Protein AF-A0A1V5FFJ9-F1 (afdb_monomer_lite)

Radius of gyration: 25.77 Å; chains: 1; bounding box: 49×41×65 Å

Foldseek 3Di:
DVVVVVVVVVVCVVPDDPDDPVVVVVVVVVVVVVCVVPPPDDDDDDPPDPPVVVVPPDDDPVNVVVVVVPDPPDPPDPPDPDDPPDDDQDQQDQDPVPPRHGCVVPVVDDPPDD

Structure (mmCIF, N/CA/C/O backbone):
data_AF-A0A1V5FFJ9-F1
#
_entry.id   AF-A0A1V5FFJ9-F1
#
loop_
_atom_site.group_PDB
_atom_site.id
_atom_site.type_symbol
_atom_site.label_atom_id
_atom_site.label_alt_id
_atom_site.label_comp_id
_atom_site.label_asym_id
_atom_site.label_entity_id
_atom_site.label_seq_id
_atom_site.pdbx_PDB_ins_code
_atom_site.Cartn_x
_atom_site.Cartn_y
_atom_site.Cartn_z
_atom_site.occupancy
_atom_site.B_iso_or_equiv
_atom_site.auth_seq_id
_atom_site.auth_comp_id
_atom_site.auth_asym_id
_atom_site.auth_atom_id
_atom_site.pdbx_PDB_model_num
ATOM 1 N N . MET A 1 1 ? 3.973 -3.113 -14.701 1.00 73.88 1 MET A N 1
ATOM 2 C CA . MET A 1 1 ? 3.466 -3.195 -13.312 1.00 73.88 1 MET A CA 1
ATOM 3 C C . MET A 1 1 ? 2.502 -2.054 -13.008 1.00 73.88 1 MET A C 1
ATOM 5 O O . MET A 1 1 ? 1.339 -2.325 -12.769 1.00 73.88 1 MET A O 1
ATOM 9 N N . GLN A 1 2 ? 2.920 -0.794 -13.138 1.00 80.12 2 GLN A N 1
ATOM 10 C CA . GLN A 1 2 ? 2.064 0.367 -12.846 1.00 80.12 2 GLN A CA 1
ATOM 11 C C . GLN A 1 2 ? 0.816 0.509 -13.725 1.00 80.12 2 GLN A C 1
ATOM 13 O O . GLN A 1 2 ? -0.225 0.913 -13.228 1.00 80.12 2 GLN A O 1
ATOM 18 N N . ALA A 1 3 ? 0.889 0.131 -15.007 1.00 85.62 3 ALA A N 1
ATOM 19 C CA . ALA A 1 3 ? -0.285 0.132 -15.886 1.00 85.62 3 ALA A CA 1
ATOM 20 C C . ALA A 1 3 ? -1.372 -0.858 -15.426 1.00 85.62 3 ALA A C 1
ATOM 22 O O . ALA A 1 3 ? -2.553 -0.577 -15.586 1.00 85.62 3 ALA A O 1
ATOM 23 N N . ARG A 1 4 ? -0.980 -1.984 -14.806 1.00 91.62 4 ARG A N 1
ATOM 24 C CA . ARG A 1 4 ? -1.934 -2.923 -14.193 1.00 91.62 4 ARG A CA 1
ATOM 25 C C . ARG A 1 4 ? -2.578 -2.293 -12.963 1.00 91.62 4 ARG A C 1
ATOM 27 O O . ARG A 1 4 ? -3.789 -2.170 -12.927 1.00 91.62 4 ARG A O 1
ATOM 34 N N . VAL A 1 5 ? -1.758 -1.748 -12.060 1.00 93.19 5 VAL A N 1
ATOM 35 C CA . VAL A 1 5 ? -2.238 -1.073 -10.841 1.00 93.19 5 VAL A CA 1
ATOM 36 C C . VAL A 1 5 ? -3.194 0.081 -11.165 1.00 93.19 5 VAL A C 1
ATOM 38 O O . VAL A 1 5 ? -4.239 0.199 -10.542 1.00 93.19 5 VAL A O 1
ATOM 41 N N . ARG A 1 6 ? -2.887 0.912 -12.169 1.00 91.44 6 ARG A N 1
ATOM 42 C CA . ARG A 1 6 ? -3.768 2.013 -12.585 1.00 91.44 6 ARG A CA 1
ATOM 43 C C . ARG A 1 6 ? -5.122 1.506 -13.085 1.00 91.44 6 ARG A C 1
ATOM 45 O O . ARG A 1 6 ? -6.137 2.058 -12.680 1.00 91.44 6 ARG A O 1
ATOM 52 N N . ASN A 1 7 ? -5.131 0.472 -13.927 1.00 94.31 7 ASN A N 1
ATOM 53 C CA . ASN A 1 7 ? -6.371 -0.119 -14.433 1.00 94.31 7 ASN A CA 1
ATOM 54 C C . ASN A 1 7 ? -7.189 -0.793 -13.320 1.00 94.31 7 ASN A C 1
ATOM 56 O O . ASN A 1 7 ? -8.417 -0.719 -13.339 1.00 94.31 7 ASN A O 1
ATOM 60 N N . ASP A 1 8 ? -6.525 -1.406 -12.339 1.00 92.62 8 ASP A N 1
ATOM 61 C CA . ASP A 1 8 ? -7.186 -2.029 -11.191 1.00 92.62 8 ASP A CA 1
ATOM 62 C C . ASP A 1 8 ? -7.843 -0.971 -10.300 1.00 92.62 8 ASP A C 1
ATOM 64 O O . ASP A 1 8 ? -9.015 -1.094 -9.950 1.00 92.62 8 ASP A O 1
ATOM 68 N N . VAL A 1 9 ? -7.137 0.127 -10.014 1.00 93.56 9 VAL A N 1
ATOM 69 C CA . VAL A 1 9 ? -7.684 1.245 -9.233 1.00 93.56 9 VAL A CA 1
ATOM 70 C C . VAL A 1 9 ? -8.862 1.905 -9.953 1.00 93.56 9 VAL A C 1
ATOM 72 O O . VAL A 1 9 ? -9.891 2.145 -9.326 1.00 93.56 9 VAL A O 1
ATOM 75 N N . THR A 1 10 ? -8.772 2.162 -11.265 1.00 93.12 10 THR A N 1
ATOM 76 C CA . THR A 1 10 ? -9.899 2.757 -12.009 1.00 93.12 10 THR A CA 1
ATOM 77 C C . THR A 1 10 ? -11.106 1.828 -12.049 1.00 93.12 10 THR A C 1
ATOM 79 O O . THR A 1 10 ? -12.236 2.294 -11.922 1.00 93.12 10 THR A O 1
ATOM 82 N N . ARG A 1 11 ? -10.881 0.515 -12.175 1.00 90.06 11 ARG A N 1
ATOM 83 C CA . ARG A 1 11 ? -11.950 -0.484 -12.124 1.00 90.06 11 ARG A CA 1
ATOM 84 C C . ARG A 1 11 ? -12.624 -0.509 -10.755 1.00 90.06 11 ARG A C 1
ATOM 86 O O . ARG A 1 11 ? -13.848 -0.527 -10.701 1.00 90.06 11 ARG A O 1
ATOM 93 N N . VAL A 1 12 ? -11.858 -0.478 -9.665 1.00 89.38 12 VAL A N 1
ATOM 94 C CA . VAL A 1 12 ? -12.423 -0.447 -8.309 1.00 89.38 12 VAL A CA 1
ATOM 95 C C . VAL A 1 12 ? -13.259 0.815 -8.123 1.00 89.38 12 VAL A C 1
ATOM 97 O O . VAL A 1 12 ? -14.444 0.687 -7.839 1.00 89.38 12 VAL A O 1
ATOM 100 N N . LEU A 1 13 ? -12.705 2.003 -8.396 1.00 87.56 13 LEU A N 1
ATOM 101 C CA . LEU A 1 13 ? -13.403 3.283 -8.214 1.00 87.56 13 LEU A CA 1
ATOM 102 C C . LEU A 1 13 ? -14.704 3.387 -9.023 1.00 87.56 13 LEU A C 1
ATOM 104 O O . LEU A 1 13 ? -15.698 3.885 -8.506 1.00 87.56 13 LEU A O 1
ATOM 108 N N . MET A 1 14 ? -14.726 2.894 -10.266 1.00 86.38 14 MET A N 1
ATOM 109 C CA . MET A 1 14 ? -15.927 2.946 -11.112 1.00 86.38 14 MET A CA 1
ATOM 110 C C . MET A 1 14 ? -16.992 1.904 -10.759 1.00 86.38 14 MET A C 1
ATOM 112 O O . MET A 1 14 ? -18.127 2.026 -11.214 1.00 86.38 14 MET A O 1
ATOM 116 N N . THR A 1 15 ? -16.645 0.890 -9.962 1.00 83.25 15 THR A N 1
ATOM 117 C CA . THR A 1 15 ? -17.573 -0.185 -9.578 1.00 83.25 15 THR A CA 1
ATOM 118 C C . THR A 1 15 ? -17.902 -0.175 -8.084 1.00 83.25 15 THR A C 1
ATOM 120 O O . THR A 1 15 ? -18.598 -1.080 -7.624 1.00 83.25 15 THR A O 1
ATOM 123 N N . VAL A 1 16 ? -17.437 0.825 -7.320 1.00 80.25 16 VAL A N 1
ATOM 124 C CA . VAL A 1 16 ? -17.825 0.992 -5.913 1.00 80.25 16 VAL A CA 1
ATOM 125 C C . VAL A 1 16 ? -19.321 1.277 -5.862 1.00 80.25 16 VAL A C 1
ATOM 127 O O . VAL A 1 16 ? -19.777 2.399 -6.077 1.00 80.25 16 VAL A O 1
ATOM 130 N N . ARG A 1 17 ? -20.102 0.236 -5.582 1.00 71.56 17 ARG A N 1
ATOM 131 C CA . ARG A 1 17 ? -21.469 0.395 -5.108 1.00 71.56 17 ARG A CA 1
ATOM 132 C C . ARG A 1 17 ? -21.388 0.773 -3.639 1.00 71.56 17 ARG A C 1
ATOM 134 O O . ARG A 1 17 ? -20.710 0.093 -2.872 1.00 71.56 17 ARG A O 1
ATOM 141 N N . ILE A 1 18 ? -22.052 1.864 -3.271 1.00 69.25 18 ILE A N 1
ATOM 142 C CA . ILE A 1 18 ? -22.300 2.195 -1.870 1.00 69.25 18 ILE A CA 1
ATOM 143 C C . ILE A 1 18 ? -23.163 1.052 -1.341 1.00 69.25 18 ILE A C 1
ATOM 145 O O . ILE A 1 18 ? -24.309 0.904 -1.763 1.00 69.25 18 ILE A O 1
ATOM 149 N N . GLN A 1 19 ? -22.564 0.189 -0.523 1.00 63.97 19 GLN A N 1
ATOM 150 C CA . GLN A 1 19 ? -23.303 -0.841 0.191 1.00 63.97 19 GLN A CA 1
ATOM 151 C C . GLN A 1 19 ? -24.293 -0.132 1.112 1.00 63.97 19 GLN A C 1
ATOM 153 O O . GLN A 1 19 ? -23.975 0.917 1.685 1.00 63.97 19 GLN A O 1
ATOM 158 N N . SER A 1 20 ? -25.513 -0.653 1.184 1.00 80.94 20 SER A N 1
ATOM 159 C CA . SER A 1 20 ? -26.499 -0.142 2.130 1.00 80.94 20 SER A CA 1
ATOM 160 C C . SER A 1 20 ? -25.909 -0.185 3.554 1.00 80.94 20 SER A C 1
ATOM 162 O O . SER A 1 20 ? -25.018 -0.998 3.820 1.00 80.94 20 SER A O 1
ATOM 164 N N . PRO A 1 21 ? -26.342 0.691 4.479 1.00 72.94 21 PRO A N 1
ATOM 165 C CA . PRO A 1 21 ? -25.759 0.748 5.824 1.00 72.94 21 PRO A CA 1
ATOM 166 C C . PRO A 1 21 ? -25.788 -0.608 6.554 1.00 72.94 21 PRO A C 1
ATOM 168 O O . PRO A 1 21 ? -24.911 -0.873 7.368 1.00 72.94 21 PRO A O 1
ATOM 171 N N . GLU A 1 22 ? -26.740 -1.483 6.222 1.00 77.50 22 GLU A N 1
ATOM 172 C CA . GLU A 1 22 ? -26.870 -2.829 6.796 1.00 77.50 22 GLU A CA 1
ATOM 173 C C . GLU A 1 22 ? -25.816 -3.816 6.256 1.00 77.50 22 GLU A C 1
ATOM 175 O O . GLU A 1 22 ? -25.262 -4.612 7.010 1.00 77.50 22 GLU A O 1
ATOM 180 N N . GLU A 1 23 ? -25.477 -3.743 4.965 1.00 74.94 23 GLU A N 1
ATOM 181 C CA . GLU A 1 23 ? -24.423 -4.572 4.357 1.00 74.94 23 GLU A CA 1
ATOM 182 C C . GLU A 1 23 ? -23.027 -4.190 4.876 1.00 74.94 23 GLU A C 1
ATOM 184 O O . GLU A 1 23 ? -22.178 -5.061 5.080 1.00 74.94 23 GLU A O 1
ATOM 189 N N . ALA A 1 24 ? -22.804 -2.899 5.149 1.00 72.31 24 ALA A N 1
ATOM 190 C CA . ALA A 1 24 ? -21.559 -2.418 5.742 1.00 72.31 24 ALA A CA 1
ATOM 191 C C . ALA A 1 24 ? -21.333 -2.998 7.151 1.00 72.31 24 ALA A C 1
ATOM 193 O O . ALA A 1 24 ? -20.224 -3.435 7.453 1.00 72.31 24 ALA A O 1
ATOM 194 N N . GLN A 1 25 ? -22.390 -3.080 7.968 1.00 7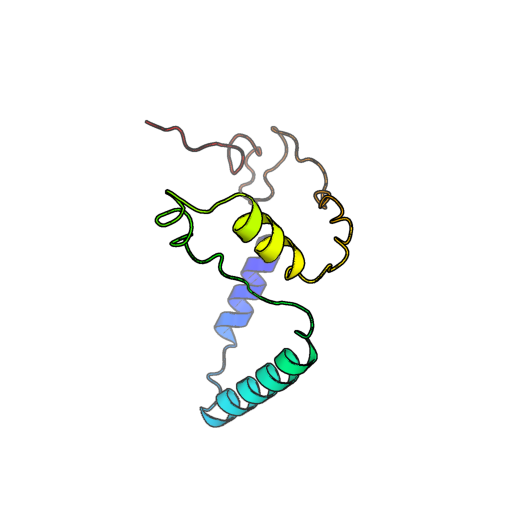7.56 25 GLN A N 1
ATOM 195 C CA . GLN A 1 25 ? -22.333 -3.653 9.319 1.00 77.56 25 GLN A CA 1
ATOM 196 C C . GLN A 1 25 ? -22.038 -5.160 9.297 1.00 77.56 25 GLN A C 1
ATOM 198 O O . GLN A 1 25 ? -21.160 -5.628 10.014 1.00 77.56 25 GLN A O 1
ATOM 203 N N . GLN A 1 26 ? -22.689 -5.924 8.415 1.00 78.94 26 GLN A N 1
ATOM 204 C CA . GLN A 1 26 ? -22.437 -7.370 8.295 1.00 78.94 26 GLN A CA 1
ATOM 205 C C . GLN A 1 26 ? -21.019 -7.680 7.788 1.00 78.94 26 GLN A C 1
ATOM 207 O O . GLN A 1 26 ? -20.397 -8.670 8.193 1.00 78.94 26 GLN A O 1
ATOM 212 N N . ALA A 1 27 ? -20.487 -6.845 6.889 1.00 74.62 27 ALA A N 1
ATOM 213 C CA . ALA A 1 27 ? -19.107 -6.962 6.435 1.00 74.62 27 ALA A CA 1
ATOM 214 C C . ALA A 1 27 ? -18.119 -6.693 7.579 1.00 74.62 27 ALA A C 1
ATOM 216 O O . ALA A 1 27 ? -17.126 -7.411 7.693 1.00 74.62 27 ALA A O 1
ATOM 217 N N . GLU A 1 28 ? -18.412 -5.714 8.435 1.00 77.12 28 GLU A N 1
ATOM 218 C CA . GLU A 1 28 ? -17.624 -5.381 9.621 1.00 77.12 28 GLU A CA 1
ATOM 219 C C . GLU A 1 28 ? -17.622 -6.538 10.631 1.00 77.12 28 GLU A C 1
ATOM 221 O O . GLU A 1 28 ? -16.548 -7.030 10.964 1.00 77.12 28 GLU A O 1
ATOM 226 N N . GLU A 1 29 ? -18.785 -7.105 10.969 1.00 79.62 29 GLU A N 1
ATOM 227 C CA . GLU A 1 29 ? -18.897 -8.294 11.837 1.00 79.62 29 GLU A CA 1
ATOM 228 C C . GLU A 1 29 ? -18.141 -9.512 11.271 1.00 79.62 29 GLU A C 1
ATOM 230 O O . GLU A 1 29 ? -17.479 -10.264 11.993 1.00 79.62 29 GLU A O 1
ATOM 235 N N . THR A 1 30 ? -18.194 -9.710 9.948 1.00 77.31 30 THR A N 1
ATOM 236 C CA . THR A 1 30 ? -17.462 -10.794 9.275 1.00 77.31 30 THR A CA 1
ATOM 237 C C . THR A 1 30 ? -15.949 -10.562 9.321 1.00 77.31 30 THR A C 1
ATOM 239 O O . THR A 1 30 ? -15.171 -11.517 9.421 1.00 77.31 30 THR A O 1
ATOM 242 N N . ILE A 1 31 ? -15.513 -9.305 9.212 1.00 73.75 31 ILE A N 1
ATOM 243 C CA . ILE A 1 31 ? -14.108 -8.916 9.346 1.00 73.75 31 ILE A CA 1
ATOM 244 C C . ILE A 1 31 ? -13.665 -9.103 10.799 1.00 73.75 31 ILE A C 1
ATOM 246 O O . ILE A 1 31 ? -12.622 -9.715 11.001 1.00 73.75 31 ILE A O 1
ATOM 250 N N . GLU A 1 32 ? -14.459 -8.695 11.788 1.00 74.75 32 GLU A N 1
ATOM 251 C CA . GLU A 1 32 ? -14.181 -8.878 13.218 1.00 74.75 32 GLU A CA 1
ATOM 252 C C . GLU A 1 32 ? -14.075 -10.358 13.602 1.00 74.75 32 GLU A C 1
ATOM 254 O O . GLU A 1 32 ? -13.088 -10.763 14.218 1.00 74.75 32 GLU A O 1
ATOM 259 N N . GLN A 1 33 ? -15.011 -11.211 13.164 1.00 74.69 33 GLN A N 1
ATOM 260 C CA . GLN A 1 33 ? -14.913 -12.660 13.381 1.00 74.69 33 GLN A CA 1
ATOM 261 C C . GLN A 1 33 ? -13.647 -13.250 12.752 1.00 74.69 33 GLN A C 1
ATOM 263 O O . GLN A 1 33 ? -12.972 -14.079 13.366 1.00 74.69 33 GLN A O 1
ATOM 268 N N . LYS A 1 34 ? -13.293 -12.820 11.535 1.00 70.12 34 LYS A N 1
ATOM 269 C CA . LYS A 1 34 ? -12.065 -13.270 10.864 1.00 70.12 34 LYS A CA 1
ATOM 270 C C . LYS A 1 34 ? -10.805 -12.718 11.524 1.00 70.12 34 LYS A C 1
ATOM 272 O O . LYS A 1 34 ? -9.788 -13.408 11.514 1.00 70.12 34 LYS A O 1
ATOM 277 N N . GLN A 1 35 ? -10.847 -11.509 12.074 1.00 64.25 35 GLN A N 1
ATOM 278 C CA . GLN A 1 35 ? -9.737 -10.890 12.795 1.00 64.25 35 GLN A CA 1
ATOM 279 C C . GLN A 1 35 ? -9.510 -11.587 14.139 1.00 64.25 35 GLN A C 1
ATOM 281 O O . GLN A 1 35 ? -8.375 -11.958 14.432 1.00 64.25 35 GLN A O 1
ATOM 286 N N . ALA A 1 36 ? -10.574 -11.874 14.892 1.00 62.84 36 ALA A N 1
ATOM 287 C CA . ALA A 1 36 ? -10.508 -12.634 16.140 1.00 62.84 36 ALA A CA 1
ATOM 288 C C . ALA A 1 36 ? -9.934 -14.047 15.932 1.00 62.84 36 ALA A C 1
ATOM 290 O O . ALA A 1 36 ? -9.201 -14.552 16.777 1.00 62.84 36 ALA A O 1
ATOM 291 N N . GLN A 1 37 ? -10.213 -14.670 14.783 1.00 62.06 37 GLN A N 1
ATOM 292 C CA . GLN A 1 37 ? -9.636 -15.969 14.425 1.00 62.06 37 GLN A CA 1
ATOM 293 C C . GLN A 1 37 ? -8.174 -15.888 13.945 1.00 62.06 37 GLN A C 1
ATOM 295 O O . GLN A 1 37 ? -7.453 -16.875 14.070 1.00 62.06 37 GLN A O 1
ATOM 300 N N . ASN A 1 38 ? -7.720 -14.753 13.394 1.00 60.53 38 ASN A N 1
ATOM 301 C CA . ASN A 1 38 ? -6.398 -14.637 12.756 1.00 60.53 38 ASN A CA 1
ATOM 302 C C . ASN A 1 38 ? -5.320 -13.920 13.588 1.00 60.53 38 ASN A C 1
ATOM 304 O O . ASN A 1 38 ? -4.144 -14.047 13.250 1.00 60.53 38 ASN A O 1
ATOM 308 N N . TYR A 1 39 ? -5.658 -13.211 14.669 1.00 55.47 39 TYR A N 1
ATOM 309 C CA . TYR A 1 39 ? -4.676 -12.492 15.496 1.00 55.47 39 TYR A CA 1
ATOM 310 C C . TYR A 1 39 ? -4.565 -13.068 16.913 1.00 55.47 39 TYR A C 1
ATOM 312 O O . TYR A 1 39 ? -4.822 -12.391 17.899 1.00 55.47 39 TYR A O 1
ATOM 320 N N . GLY A 1 40 ? -4.139 -14.328 17.030 1.00 61.88 40 GLY A N 1
ATOM 321 C CA . GLY A 1 40 ? -3.799 -14.930 18.329 1.00 61.88 40 GLY A CA 1
ATOM 322 C C . GLY A 1 40 ? -2.387 -14.596 18.835 1.00 61.88 40 GLY A C 1
ATOM 323 O O . GLY A 1 40 ? -2.030 -14.982 19.942 1.00 61.88 40 GLY A O 1
ATOM 324 N N . ASN A 1 41 ? -1.555 -13.929 18.029 1.00 70.62 41 ASN A N 1
ATOM 325 C CA . ASN A 1 41 ? -0.113 -13.809 18.282 1.00 70.62 41 ASN A CA 1
ATOM 326 C C . ASN A 1 41 ? 0.460 -12.390 18.143 1.00 70.62 41 ASN A C 1
ATOM 328 O O . ASN A 1 41 ? 1.678 -12.230 18.202 1.00 70.62 41 ASN A O 1
ATOM 332 N N . VAL A 1 42 ? -0.373 -11.364 17.951 1.00 69.75 42 VAL A N 1
ATOM 333 C CA . VAL A 1 42 ? 0.103 -9.977 17.841 1.00 69.75 42 VAL A CA 1
ATOM 334 C C . VAL A 1 42 ? -0.272 -9.223 19.111 1.00 69.75 42 VAL A C 1
ATOM 336 O O . VAL A 1 42 ? -1.369 -8.690 19.232 1.00 69.75 42 VAL A O 1
ATOM 339 N N . SER A 1 43 ? 0.656 -9.201 20.067 1.00 64.62 43 SER A N 1
ATOM 340 C CA . SER A 1 43 ? 0.582 -8.340 21.248 1.00 64.62 43 SER A CA 1
ATOM 341 C C . SER A 1 43 ? 1.295 -7.022 20.944 1.00 64.62 43 SER A C 1
ATOM 343 O O . SER A 1 43 ? 2.497 -7.016 20.675 1.00 64.62 43 SER A O 1
ATOM 345 N N . TYR A 1 44 ? 0.558 -5.910 20.945 1.00 66.38 44 TYR A N 1
ATOM 346 C CA . TYR A 1 44 ? 1.134 -4.569 20.842 1.00 66.38 44 TYR A CA 1
ATOM 347 C C . TYR A 1 44 ? 1.493 -4.071 22.240 1.00 66.38 44 TYR A C 1
ATOM 349 O O . TYR A 1 44 ? 0.646 -3.560 22.967 1.00 66.38 44 TYR A O 1
ATOM 357 N N . THR A 1 45 ? 2.763 -4.199 22.616 1.00 67.62 45 THR A N 1
ATOM 358 C CA . THR A 1 45 ? 3.309 -3.480 23.769 1.00 67.62 45 THR A CA 1
ATOM 359 C C . THR A 1 45 ? 3.769 -2.107 23.294 1.00 67.62 45 THR A C 1
ATOM 361 O O . THR A 1 45 ? 4.802 -1.987 22.628 1.00 67.62 45 THR A O 1
ATOM 364 N N . HIS A 1 46 ? 2.999 -1.065 23.606 1.00 53.22 46 HIS A N 1
ATOM 365 C CA . HIS A 1 46 ? 3.546 0.285 23.612 1.00 53.22 46 HIS A CA 1
ATOM 366 C C . HIS A 1 46 ? 4.547 0.335 24.764 1.00 53.22 46 HIS A C 1
ATOM 368 O O . HIS A 1 46 ? 4.192 0.034 25.898 1.00 53.22 46 HIS A O 1
ATOM 374 N N . ALA A 1 47 ? 5.813 0.619 24.464 1.00 58.47 47 ALA A N 1
ATOM 375 C CA . ALA A 1 47 ? 6.776 0.915 25.510 1.00 58.47 47 ALA A CA 1
ATOM 376 C C . ALA A 1 47 ? 6.354 2.254 26.120 1.00 58.47 47 ALA A C 1
ATOM 378 O O . ALA A 1 47 ? 6.600 3.306 25.524 1.00 58.47 47 ALA A O 1
ATOM 379 N N . ASP A 1 48 ? 5.636 2.192 27.241 1.00 49.81 48 ASP A N 1
ATOM 380 C CA . ASP A 1 48 ? 5.428 3.338 28.109 1.00 49.81 48 ASP A CA 1
ATOM 381 C C . ASP A 1 48 ? 6.783 4.003 28.356 1.00 49.81 48 ASP A C 1
ATOM 383 O O . ASP A 1 48 ? 7.798 3.358 28.627 1.00 49.81 48 ASP A O 1
ATOM 387 N N . PHE A 1 49 ? 6.788 5.313 28.154 1.00 50.34 49 PHE A N 1
ATOM 388 C CA . PHE A 1 49 ? 7.905 6.188 28.443 1.00 50.34 49 PHE A CA 1
ATOM 389 C C . PHE A 1 49 ? 8.268 5.990 29.918 1.00 50.34 49 PHE A C 1
ATOM 391 O O . PHE A 1 49 ? 7.409 6.103 30.788 1.00 50.34 49 PHE A O 1
ATOM 398 N N . ASP A 1 50 ? 9.515 5.607 30.171 1.00 46.53 50 ASP A N 1
ATOM 399 C CA . ASP A 1 50 ? 9.987 5.081 31.448 1.00 46.53 50 ASP A CA 1
ATOM 400 C C . ASP A 1 50 ? 9.938 6.162 32.551 1.00 46.53 50 ASP A C 1
ATOM 402 O O . ASP A 1 50 ? 10.907 6.867 32.818 1.00 46.53 50 ASP A O 1
ATOM 406 N N . GLU A 1 51 ? 8.780 6.313 33.198 1.00 47.22 51 GLU A N 1
ATOM 407 C CA . GLU A 1 51 ? 8.606 7.107 34.425 1.00 47.22 51 GLU A CA 1
ATOM 408 C C . GLU A 1 51 ? 9.306 6.431 35.631 1.00 47.22 51 GLU A C 1
ATOM 410 O O . GLU A 1 51 ? 9.509 7.043 36.681 1.00 47.22 51 GLU A O 1
ATOM 415 N N . ALA A 1 52 ? 9.762 5.180 35.465 1.00 48.69 52 ALA A N 1
ATOM 416 C CA . ALA A 1 52 ? 10.604 4.463 36.421 1.00 48.69 52 ALA A CA 1
ATOM 417 C C . ALA A 1 52 ? 12.070 4.948 36.405 1.00 48.69 52 ALA A C 1
ATOM 419 O O . ALA A 1 52 ? 12.700 5.017 37.463 1.00 48.69 52 ALA A O 1
ATOM 420 N N . ALA A 1 53 ? 12.591 5.395 35.258 1.00 47.09 53 ALA A N 1
ATOM 421 C CA . ALA A 1 53 ? 13.917 5.995 35.136 1.00 47.09 53 ALA A CA 1
ATOM 422 C C . ALA A 1 53 ? 14.005 7.341 35.870 1.00 47.09 53 ALA A C 1
ATOM 424 O O . ALA A 1 53 ? 15.096 7.749 36.264 1.00 47.09 53 ALA A O 1
ATOM 425 N N . ALA A 1 54 ? 12.867 8.005 36.107 1.00 48.19 54 ALA A N 1
ATOM 426 C CA . ALA A 1 54 ? 12.798 9.240 36.883 1.00 48.19 54 ALA A CA 1
ATOM 427 C C . ALA A 1 54 ? 12.785 9.018 38.411 1.00 48.19 54 ALA A C 1
ATOM 429 O O . ALA A 1 54 ? 13.020 9.969 39.150 1.00 48.19 54 ALA A O 1
ATOM 430 N N . SER A 1 55 ? 12.545 7.791 38.900 1.00 46.38 55 SER A N 1
ATOM 431 C CA . SER A 1 55 ? 12.465 7.500 40.347 1.00 46.38 55 SER A CA 1
ATOM 432 C C . SER A 1 55 ? 13.601 6.614 40.878 1.00 46.38 55 SER A C 1
ATOM 434 O O . SER A 1 55 ? 13.610 6.270 42.057 1.00 46.38 55 SER A O 1
ATOM 436 N N . ALA A 1 56 ? 14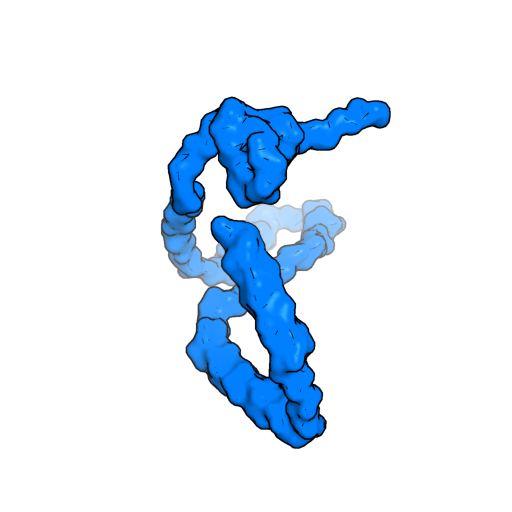.584 6.257 40.045 1.00 50.81 56 ALA A N 1
ATOM 437 C CA . ALA A 1 56 ? 15.698 5.385 40.423 1.00 50.81 56 ALA A CA 1
ATOM 438 C C . ALA A 1 56 ? 16.911 6.122 41.033 1.00 50.81 56 ALA A C 1
ATOM 440 O O . ALA A 1 56 ? 18.025 5.601 41.004 1.00 50.81 56 ALA A O 1
ATOM 441 N N . GLU A 1 57 ? 16.731 7.299 41.636 1.00 45.28 57 GLU A N 1
ATOM 442 C CA . GLU A 1 57 ? 17.733 7.837 42.565 1.00 45.28 57 GLU A CA 1
ATOM 443 C C . GLU A 1 57 ? 17.509 7.211 43.951 1.00 45.28 57 GLU A C 1
ATOM 445 O O . GLU A 1 57 ? 16.976 7.842 44.860 1.00 45.28 57 GLU A O 1
ATOM 450 N N . GLY A 1 58 ? 17.879 5.932 44.100 1.00 50.16 58 GLY A N 1
ATOM 451 C CA . GLY A 1 58 ? 17.934 5.275 45.414 1.00 50.16 58 GLY A CA 1
ATOM 452 C C . GLY A 1 58 ? 17.397 3.847 45.527 1.00 50.16 58 GLY A C 1
ATOM 453 O O . GLY A 1 58 ? 17.123 3.425 46.646 1.00 50.16 58 GLY A O 1
ATOM 454 N N . ALA A 1 59 ? 17.246 3.094 44.432 1.00 49.84 59 ALA A N 1
ATOM 455 C CA . ALA A 1 59 ? 16.964 1.660 44.529 1.00 49.84 59 ALA A CA 1
ATOM 456 C C . ALA A 1 59 ? 18.245 0.899 44.918 1.00 49.84 59 ALA A C 1
ATOM 458 O O . ALA A 1 59 ? 19.239 0.891 44.189 1.00 49.84 59 ALA A O 1
ATOM 459 N N . ASP A 1 60 ? 18.232 0.299 46.102 1.00 50.09 60 ASP A N 1
ATOM 460 C CA . ASP A 1 60 ? 19.266 -0.591 46.610 1.00 50.09 60 ASP A CA 1
ATOM 461 C C . ASP A 1 60 ? 19.372 -1.869 45.757 1.00 50.09 60 ASP A C 1
ATOM 463 O O . ASP A 1 60 ? 18.417 -2.324 45.130 1.00 50.09 60 ASP A O 1
ATOM 467 N N . ALA A 1 61 ? 20.566 -2.467 45.710 1.00 58.03 61 ALA A N 1
ATOM 468 C CA . ALA A 1 61 ? 20.861 -3.608 44.836 1.00 58.03 61 ALA A CA 1
ATOM 469 C C . ALA A 1 61 ? 19.913 -4.811 45.036 1.00 58.03 61 ALA A C 1
ATOM 471 O O . ALA A 1 61 ? 19.763 -5.635 44.133 1.00 58.03 61 ALA A O 1
ATOM 472 N N . GLU A 1 62 ? 19.263 -4.901 46.198 1.00 59.53 62 GLU A N 1
ATOM 473 C CA . GLU A 1 62 ? 18.330 -5.968 46.551 1.00 59.53 62 GLU A CA 1
ATOM 474 C C . GLU A 1 62 ? 16.959 -5.790 45.879 1.00 59.53 62 GLU A C 1
ATOM 476 O O . GLU A 1 62 ? 16.388 -6.757 45.365 1.00 59.53 62 GLU A O 1
ATOM 481 N N . SER A 1 63 ? 16.465 -4.553 45.776 1.00 58.50 63 SER A N 1
ATOM 482 C CA . SER A 1 63 ? 15.190 -4.247 45.118 1.00 58.50 63 SER A CA 1
ATOM 483 C C . SER A 1 63 ? 15.274 -4.355 43.586 1.00 58.50 63 SER A C 1
ATOM 485 O O . SER A 1 63 ? 14.313 -4.783 42.941 1.00 58.50 63 SER A O 1
A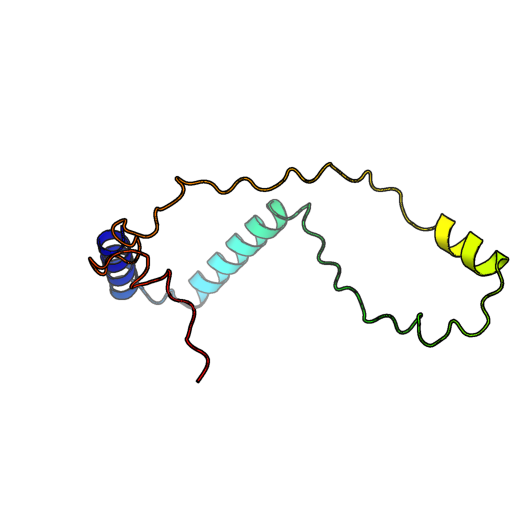TOM 487 N N . ILE A 1 64 ? 16.454 -4.115 43.001 1.00 60.88 64 ILE A N 1
ATOM 488 C CA . ILE A 1 64 ? 16.730 -4.356 41.570 1.00 60.88 64 ILE A CA 1
ATOM 489 C C . ILE A 1 64 ? 16.770 -5.862 41.257 1.00 60.88 64 ILE A C 1
ATOM 491 O O . ILE A 1 64 ? 16.279 -6.304 40.215 1.00 60.88 64 ILE A O 1
ATOM 495 N N . ALA A 1 65 ? 17.323 -6.672 42.165 1.00 60.94 65 ALA A N 1
ATOM 496 C CA . ALA A 1 65 ? 17.422 -8.118 41.979 1.00 60.94 65 ALA A CA 1
ATOM 497 C C . ALA A 1 65 ? 16.048 -8.814 42.004 1.00 60.94 65 ALA A C 1
ATOM 499 O O . ALA A 1 65 ? 15.825 -9.753 41.237 1.00 60.94 65 ALA A O 1
ATOM 500 N N . LEU A 1 66 ? 15.112 -8.330 42.830 1.00 63.84 66 LEU A N 1
ATOM 501 C CA . LEU A 1 66 ? 13.765 -8.898 42.925 1.00 63.84 66 LEU A CA 1
ATOM 502 C C . LEU A 1 66 ? 12.896 -8.565 41.697 1.00 63.84 66 LEU A C 1
ATOM 504 O O . LEU A 1 66 ? 12.109 -9.402 41.252 1.00 63.84 66 LEU A O 1
ATOM 508 N N . ALA A 1 67 ? 13.078 -7.384 41.096 1.00 59.22 67 ALA A N 1
ATOM 509 C CA . ALA A 1 67 ? 12.357 -6.978 39.886 1.00 59.22 67 ALA A CA 1
ATOM 510 C C . ALA A 1 67 ? 12.714 -7.842 38.657 1.00 59.22 67 ALA A C 1
ATOM 512 O O . ALA A 1 67 ? 11.861 -8.125 37.815 1.00 59.22 67 ALA A O 1
ATOM 513 N N . LEU A 1 68 ? 13.954 -8.336 38.579 1.00 59.97 68 LEU A N 1
ATOM 514 C CA . LEU A 1 68 ? 14.417 -9.198 37.484 1.00 59.97 68 LEU A CA 1
ATOM 515 C C . LEU A 1 68 ? 13.840 -10.625 37.531 1.00 59.97 68 LEU A C 1
ATOM 517 O O . LEU A 1 68 ? 13.879 -11.329 36.525 1.00 59.97 68 LEU A O 1
ATOM 521 N N . GLN A 1 69 ? 13.279 -11.060 38.664 1.00 61.66 69 GLN A N 1
ATOM 522 C CA . GLN A 1 69 ? 12.685 -12.397 38.816 1.00 61.66 69 GLN A CA 1
ATOM 523 C C . GLN A 1 69 ? 11.246 -12.509 38.296 1.00 61.66 69 GLN A C 1
ATOM 525 O O . GLN A 1 69 ? 10.725 -13.620 38.207 1.00 61.66 69 GLN A O 1
ATOM 530 N N . GLN A 1 70 ? 10.602 -11.396 37.934 1.00 58.12 70 GLN A N 1
ATOM 531 C CA . GLN A 1 70 ? 9.204 -11.380 37.482 1.00 58.12 70 GLN A CA 1
ATOM 532 C C . GLN A 1 70 ? 9.036 -11.206 35.964 1.00 58.12 70 GLN A C 1
ATOM 534 O O . GLN A 1 70 ? 7.910 -11.098 35.483 1.00 58.12 70 GLN A O 1
ATOM 539 N N . VAL A 1 71 ? 10.123 -11.227 35.185 1.00 53.59 71 VAL A N 1
ATOM 540 C CA . VAL A 1 71 ? 10.043 -11.200 33.717 1.00 53.59 71 VAL A CA 1
ATOM 541 C C . VAL A 1 71 ? 9.758 -12.626 33.222 1.00 53.59 71 VAL A C 1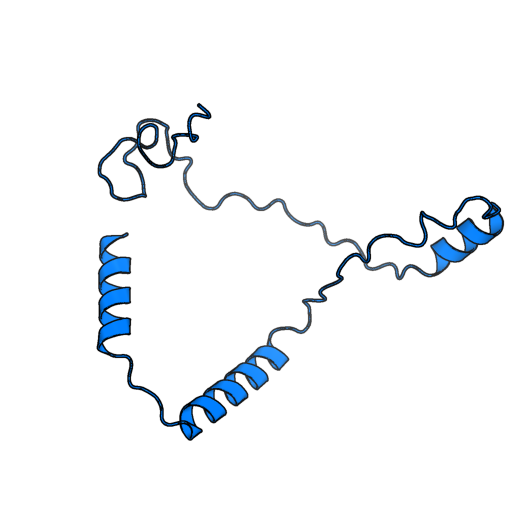
ATOM 543 O O . VAL A 1 71 ? 10.622 -13.493 33.378 1.00 53.59 71 VAL A O 1
ATOM 546 N N . PRO A 1 72 ? 8.577 -12.931 32.646 1.00 48.97 72 PRO A N 1
ATOM 547 C CA . PRO A 1 72 ? 8.320 -14.262 32.116 1.00 48.97 72 PRO A CA 1
ATOM 548 C C . PRO A 1 72 ? 9.305 -14.544 30.979 1.00 48.97 72 PRO A C 1
ATOM 550 O O . PRO A 1 72 ? 9.380 -13.802 29.999 1.00 48.97 72 PRO A O 1
ATOM 553 N N . ALA A 1 73 ? 10.068 -15.626 31.127 1.00 52.38 73 ALA A N 1
ATOM 554 C CA . ALA A 1 73 ? 11.001 -16.125 30.129 1.00 52.38 73 ALA A CA 1
ATOM 555 C C . ALA A 1 73 ? 10.231 -16.681 28.919 1.00 52.38 73 ALA A C 1
ATOM 557 O O . ALA A 1 73 ? 10.038 -17.885 28.776 1.00 52.38 73 ALA A O 1
ATOM 558 N N . GLY A 1 74 ? 9.762 -15.788 28.050 1.00 56.97 74 GLY A N 1
ATOM 559 C CA . GLY A 1 74 ? 9.432 -16.138 26.677 1.00 56.97 74 GLY A CA 1
ATOM 560 C C . GLY A 1 74 ? 10.735 -16.363 25.918 1.00 56.97 74 GLY A C 1
ATOM 561 O O . GLY A 1 74 ? 11.542 -15.442 25.798 1.00 56.97 74 GLY A O 1
ATOM 562 N N . GLU A 1 75 ? 10.963 -17.584 25.436 1.00 57.06 75 GLU A N 1
ATOM 563 C CA . GLU A 1 75 ? 12.111 -17.899 24.583 1.00 57.06 75 GLU A CA 1
ATOM 564 C C . GLU A 1 75 ? 12.169 -16.921 23.393 1.00 57.06 75 GLU A C 1
ATOM 566 O O . GLU A 1 75 ? 11.201 -16.829 22.626 1.00 57.06 75 GLU A O 1
ATOM 571 N N . PRO A 1 76 ? 13.279 -16.179 23.202 1.00 58.00 76 PRO A N 1
ATOM 572 C CA . PRO A 1 76 ? 13.434 -15.324 22.041 1.00 58.00 76 PRO A CA 1
ATOM 573 C C . PRO A 1 76 ? 13.597 -16.224 20.819 1.00 58.00 76 PRO A C 1
ATOM 575 O O . PRO A 1 76 ? 14.666 -16.782 20.564 1.00 58.00 76 PRO A O 1
ATOM 578 N N . GLN A 1 77 ? 12.520 -16.378 20.048 1.00 65.00 77 GLN A N 1
ATOM 579 C CA . GLN A 1 77 ? 12.617 -16.994 18.733 1.00 65.00 77 GLN A CA 1
ATOM 580 C C . GLN A 1 77 ? 13.651 -16.206 17.917 1.00 65.00 77 GLN A C 1
ATOM 582 O O . GLN A 1 77 ? 13.579 -14.972 17.880 1.00 65.00 77 GLN A O 1
ATOM 587 N N . PRO A 1 78 ? 14.618 -16.871 17.259 1.00 69.81 78 PRO A N 1
ATOM 588 C CA . PRO A 1 78 ? 15.602 -16.177 16.448 1.00 69.81 78 PRO A CA 1
ATOM 589 C C . PRO A 1 78 ? 14.875 -15.499 15.286 1.00 69.81 78 PRO A C 1
ATOM 591 O O . PRO A 1 78 ? 14.482 -16.147 14.313 1.00 69.81 78 PRO A O 1
ATOM 594 N N . ALA A 1 79 ? 14.675 -14.185 15.398 1.00 72.06 79 ALA A N 1
ATOM 595 C CA . ALA A 1 79 ? 14.136 -13.364 14.329 1.00 72.06 79 ALA A CA 1
ATOM 596 C C . ALA A 1 79 ? 15.082 -13.485 13.131 1.00 72.06 79 ALA A C 1
ATOM 598 O O . ALA A 1 79 ? 16.189 -12.943 13.124 1.00 72.06 79 ALA A O 1
ATOM 599 N N . GLN A 1 80 ? 14.679 -14.263 12.127 1.00 77.12 80 GLN A N 1
ATOM 600 C CA . GLN A 1 80 ? 15.494 -14.420 10.935 1.00 77.12 80 GLN A CA 1
ATOM 601 C C . GLN A 1 80 ? 15.593 -13.065 10.223 1.00 77.12 80 GLN A C 1
ATOM 603 O O . GLN A 1 80 ? 14.570 -12.398 10.038 1.00 77.12 80 GLN A O 1
ATOM 608 N N . PRO A 1 81 ? 16.795 -12.637 9.795 1.00 77.06 81 PRO A N 1
ATOM 609 C CA . PRO A 1 81 ? 16.950 -11.369 9.104 1.00 77.06 81 PRO A CA 1
ATOM 610 C C . PRO A 1 81 ? 16.124 -11.396 7.819 1.00 77.06 81 PRO A C 1
ATOM 612 O O . PRO A 1 81 ? 16.313 -12.265 6.961 1.00 77.06 81 PRO A O 1
ATOM 615 N N . MET A 1 82 ? 15.208 -10.435 7.678 1.00 72.31 82 MET A N 1
ATOM 616 C CA . MET A 1 82 ? 14.370 -10.304 6.492 1.00 72.31 82 MET A CA 1
ATOM 617 C C . MET A 1 82 ? 15.264 -10.047 5.276 1.00 72.31 82 MET A C 1
ATOM 619 O O . MET A 1 82 ? 15.776 -8.948 5.053 1.00 72.31 82 MET A O 1
ATOM 623 N N . ARG A 1 83 ? 15.483 -11.089 4.473 1.00 75.44 83 ARG A N 1
ATOM 624 C CA . ARG A 1 83 ? 16.187 -10.960 3.199 1.00 75.44 83 ARG A CA 1
ATOM 625 C C . ARG A 1 83 ? 15.278 -10.194 2.252 1.00 75.44 83 ARG A C 1
ATOM 627 O O . ARG A 1 83 ? 14.118 -10.550 2.070 1.00 75.44 83 ARG A O 1
ATOM 634 N N . ARG A 1 84 ? 15.803 -9.135 1.635 1.00 73.12 84 ARG A N 1
ATOM 635 C CA . ARG A 1 84 ? 15.069 -8.375 0.621 1.00 73.12 84 ARG A CA 1
ATOM 636 C C . ARG A 1 84 ? 14.646 -9.326 -0.503 1.00 73.12 84 ARG A C 1
ATOM 638 O O . ARG A 1 84 ? 15.494 -9.815 -1.246 1.00 73.12 84 ARG A O 1
ATOM 645 N N . PHE A 1 85 ? 13.346 -9.565 -0.636 1.00 57.34 85 PHE A N 1
ATOM 646 C CA . PHE A 1 85 ? 12.791 -10.317 -1.755 1.00 57.34 85 PHE A CA 1
ATOM 647 C C . PHE A 1 85 ? 12.836 -9.434 -3.009 1.00 57.34 85 PHE A C 1
ATOM 649 O O . PHE A 1 85 ? 12.080 -8.474 -3.140 1.00 57.34 85 PHE A O 1
ATOM 656 N N . GLY A 1 86 ? 13.787 -9.711 -3.903 1.00 71.06 86 GLY A N 1
ATOM 657 C CA . GLY A 1 86 ? 13.917 -9.038 -5.197 1.00 71.06 86 GLY A CA 1
ATOM 658 C C . GLY A 1 86 ? 15.363 -8.880 -5.668 1.00 71.06 86 GLY A C 1
ATOM 659 O O . GLY A 1 86 ? 16.298 -8.804 -4.871 1.00 71.06 86 GLY A O 1
ATOM 660 N N . SER A 1 87 ? 15.553 -8.807 -6.986 1.00 77.19 87 SER A N 1
ATOM 661 C CA . SER A 1 87 ? 16.854 -8.513 -7.594 1.00 77.19 87 SER A CA 1
ATOM 662 C C . SER A 1 87 ? 17.355 -7.131 -7.164 1.00 77.19 87 SER A C 1
ATOM 664 O O . SER A 1 87 ? 16.593 -6.159 -7.149 1.00 77.19 87 SER A O 1
ATOM 666 N N . LYS A 1 88 ? 18.651 -7.018 -6.851 1.00 81.56 88 LYS A N 1
ATOM 667 C CA . LYS A 1 88 ? 19.300 -5.720 -6.622 1.00 81.56 88 LYS A CA 1
ATOM 668 C C . LYS A 1 88 ? 19.177 -4.888 -7.897 1.00 81.56 88 LYS A C 1
ATOM 670 O O . LYS A 1 88 ? 19.766 -5.245 -8.910 1.00 81.56 88 LYS A O 1
ATOM 675 N N . ILE A 1 89 ? 18.411 -3.801 -7.847 1.00 86.12 89 ILE A N 1
ATOM 676 C CA . ILE A 1 89 ? 18.294 -2.899 -8.989 1.00 86.12 89 ILE A CA 1
ATOM 677 C C . ILE A 1 89 ? 19.556 -2.047 -9.121 1.00 86.12 89 ILE A C 1
ATOM 679 O O . ILE A 1 89 ? 19.997 -1.410 -8.159 1.00 86.12 89 ILE A O 1
ATOM 683 N N . GLY A 1 90 ? 20.158 -2.057 -10.305 1.00 90.94 90 GLY A N 1
ATOM 684 C CA . GLY A 1 90 ? 21.337 -1.275 -10.621 1.00 90.94 90 GLY A CA 1
ATOM 685 C C . GLY A 1 90 ? 21.012 0.210 -10.756 1.00 90.94 90 GLY A C 1
ATOM 686 O O . GLY A 1 90 ? 19.932 0.626 -11.174 1.00 90.94 90 GLY A O 1
ATOM 687 N N . ARG A 1 91 ? 21.997 1.060 -10.454 1.00 91.31 91 ARG A N 1
ATOM 688 C CA . ARG A 1 91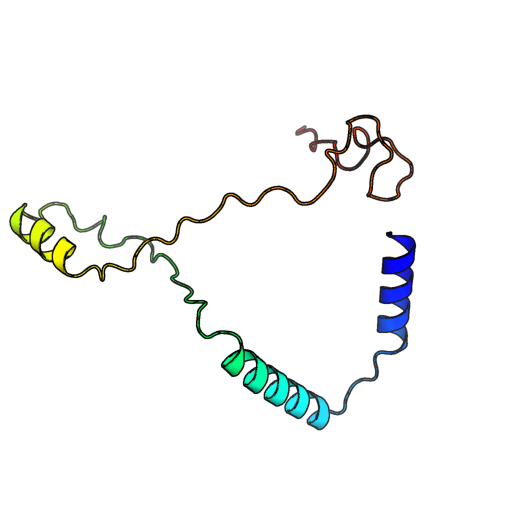 ? 21.845 2.524 -10.482 1.00 91.31 91 ARG A CA 1
ATOM 689 C C . ARG A 1 91 ? 21.430 3.066 -11.869 1.00 91.31 91 ARG A C 1
ATOM 691 O O . ARG A 1 91 ? 20.788 4.114 -11.955 1.00 91.31 91 ARG A O 1
ATOM 698 N N . ASN A 1 92 ? 21.783 2.374 -12.954 1.00 93.88 92 ASN A N 1
ATOM 699 C CA . ASN A 1 92 ? 21.465 2.767 -14.332 1.00 93.88 92 ASN A CA 1
ATOM 700 C C . ASN A 1 92 ? 20.248 2.043 -14.939 1.00 93.88 92 ASN A C 1
ATOM 702 O O . ASN A 1 92 ? 19.860 2.420 -16.045 1.00 93.88 92 ASN A O 1
ATOM 706 N N . ASP A 1 93 ? 19.662 1.063 -14.247 1.00 93.12 93 ASP A N 1
ATOM 707 C CA . ASP A 1 93 ? 18.537 0.272 -14.757 1.00 93.12 93 ASP A CA 1
ATOM 708 C C . ASP A 1 93 ? 17.268 1.116 -14.929 1.00 93.12 93 ASP A C 1
ATOM 710 O O . ASP A 1 93 ? 17.138 2.170 -14.288 1.00 93.12 93 ASP A O 1
ATOM 714 N N . PRO A 1 94 ? 16.322 0.687 -15.788 1.00 93.31 94 PRO A N 1
ATOM 715 C CA . PRO A 1 94 ? 15.013 1.323 -15.876 1.00 93.31 94 PRO A CA 1
ATOM 716 C C . PRO A 1 94 ? 14.346 1.342 -14.499 1.00 93.31 94 PRO A C 1
ATOM 718 O O . PRO A 1 94 ? 14.272 0.328 -13.806 1.00 93.31 94 PRO A O 1
ATOM 721 N N . CYS A 1 95 ? 13.861 2.509 -14.082 1.00 93.25 95 CYS A N 1
ATOM 722 C CA . CYS A 1 95 ? 13.274 2.638 -12.759 1.00 93.25 95 CYS A CA 1
ATOM 723 C C . CYS A 1 95 ? 11.926 1.886 -12.678 1.00 93.25 95 CYS A C 1
ATOM 725 O O . CYS A 1 95 ? 11.061 2.105 -13.533 1.00 93.25 95 CYS A O 1
ATOM 727 N N . PRO A 1 96 ? 11.670 1.083 -11.622 1.00 90.00 96 PRO A N 1
ATOM 728 C CA . PRO A 1 96 ? 10.415 0.350 -11.431 1.00 90.00 96 PRO A CA 1
ATOM 729 C C . PRO A 1 96 ? 9.227 1.293 -11.204 1.00 90.00 96 PRO A C 1
ATOM 731 O O . PRO A 1 96 ? 8.077 0.872 -11.306 1.00 90.00 96 PRO A O 1
ATOM 734 N N . CYS A 1 97 ? 9.513 2.585 -10.984 1.00 88.25 97 CYS A N 1
ATOM 735 C CA . CYS A 1 97 ? 8.568 3.698 -10.976 1.00 88.25 97 CYS A CA 1
ATOM 736 C C . CYS A 1 97 ? 7.916 3.970 -12.347 1.00 88.25 97 CYS A C 1
ATOM 738 O O . CYS A 1 97 ? 7.182 4.946 -12.455 1.00 88.25 97 CYS A O 1
ATOM 740 N N . GLY A 1 98 ? 8.221 3.193 -13.396 1.00 85.94 98 GLY A N 1
ATOM 741 C CA . GLY A 1 98 ? 7.574 3.271 -14.714 1.00 85.94 98 GLY A CA 1
ATOM 742 C C . GLY A 1 98 ? 7.773 4.585 -15.472 1.00 85.94 98 GLY A C 1
ATOM 743 O O . GLY A 1 98 ? 7.212 4.761 -16.545 1.00 85.94 98 GLY A O 1
ATOM 744 N N . SER A 1 99 ? 8.620 5.485 -14.969 1.00 88.44 99 SER A N 1
ATOM 745 C CA . SER A 1 99 ? 8.901 6.785 -15.594 1.00 88.44 99 SER A CA 1
ATOM 746 C C . SER A 1 99 ? 9.750 6.706 -16.867 1.00 88.44 99 SER A C 1
ATOM 748 O O . SER A 1 99 ? 10.018 7.735 -17.481 1.00 88.44 99 SER A O 1
ATOM 750 N N . GLY A 1 100 ? 10.273 5.523 -17.211 1.00 89.81 100 GLY A N 1
ATOM 751 C CA . GLY A 1 100 ? 11.248 5.339 -18.293 1.00 89.81 100 GLY A CA 1
ATOM 752 C C . GLY A 1 100 ? 12.642 5.917 -18.000 1.00 89.81 100 GLY A C 1
ATOM 753 O O . GLY A 1 100 ? 13.563 5.741 -18.793 1.00 89.81 100 GLY A O 1
ATOM 754 N N . LYS A 1 101 ? 12.840 6.585 -16.855 1.00 92.62 101 LYS A N 1
ATOM 755 C CA . LYS A 1 101 ? 14.132 7.149 -16.439 1.00 92.62 101 LYS A CA 1
ATOM 756 C C . LYS A 1 101 ? 14.998 6.082 -15.759 1.00 92.62 101 LYS A C 1
ATOM 758 O O . LYS A 1 101 ? 14.485 5.140 -15.155 1.00 92.62 101 LYS A O 1
ATOM 763 N N . LYS A 1 102 ? 16.324 6.263 -15.801 1.00 94.00 102 LYS A N 1
ATOM 764 C CA . LYS A 1 102 ? 17.282 5.438 -15.035 1.00 94.00 102 LYS A CA 1
ATOM 765 C C . LYS A 1 102 ? 17.010 5.571 -13.530 1.00 94.00 102 LYS A C 1
ATOM 767 O O . LYS A 1 102 ? 16.702 6.677 -13.086 1.00 94.00 102 LYS A O 1
ATOM 772 N N . TYR A 1 103 ? 17.186 4.505 -12.744 1.00 93.81 103 TYR A N 1
ATOM 773 C CA . TYR A 1 103 ? 16.905 4.483 -11.298 1.00 93.81 103 TYR A CA 1
ATOM 774 C C . TYR A 1 103 ? 17.530 5.676 -10.556 1.00 93.81 103 TYR A C 1
ATOM 776 O O . TYR A 1 103 ? 16.831 6.393 -9.842 1.00 93.81 103 TYR A O 1
ATOM 784 N N . LYS A 1 104 ? 18.799 6.000 -10.838 1.00 93.69 104 LYS A N 1
ATOM 785 C CA . LYS A 1 104 ? 19.516 7.158 -10.262 1.00 93.69 104 LYS A CA 1
ATOM 786 C C . LYS A 1 104 ? 18.955 8.541 -10.575 1.00 93.69 104 LYS A C 1
ATOM 788 O O . LYS A 1 104 ? 19.462 9.508 -10.030 1.00 93.69 104 LYS A O 1
ATOM 793 N N . LYS A 1 105 ? 18.031 8.639 -11.531 1.00 93.50 105 LYS A N 1
ATOM 794 C CA . LYS A 1 105 ? 17.366 9.876 -11.961 1.00 93.50 105 LYS A CA 1
ATOM 795 C C . LYS A 1 105 ? 15.850 9.863 -11.662 1.00 93.50 105 LYS A C 1
ATOM 797 O O . LYS A 1 105 ? 15.144 10.761 -12.107 1.00 93.50 105 LYS A O 1
ATOM 802 N N . CYS A 1 106 ? 15.337 8.815 -11.008 1.00 93.50 106 CYS A N 1
ATOM 803 C CA . CYS A 1 106 ? 13.964 8.720 -10.479 1.00 93.50 106 CYS A CA 1
ATOM 804 C C . CYS A 1 106 ? 14.079 8.436 -8.969 1.00 93.50 106 CYS A C 1
ATOM 806 O O . CYS A 1 106 ? 14.653 9.233 -8.239 1.00 93.50 106 CYS A O 1
ATOM 808 N N . CYS A 1 107 ? 13.618 7.273 -8.505 1.00 89.75 107 CYS A N 1
ATOM 809 C CA . CYS A 1 107 ? 13.548 6.913 -7.085 1.00 89.75 107 CYS A CA 1
ATOM 810 C C . CYS A 1 107 ? 14.899 6.771 -6.371 1.00 89.75 107 CYS A C 1
ATOM 812 O O . CYS A 1 107 ? 14.929 6.715 -5.151 1.00 89.75 107 CYS A O 1
ATOM 814 N N . GLY A 1 108 ? 16.007 6.670 -7.107 1.00 89.12 108 GLY A N 1
ATOM 815 C CA . GLY A 1 108 ? 17.353 6.612 -6.538 1.00 89.12 108 GLY A CA 1
ATOM 816 C C . GLY A 1 108 ? 17.980 7.981 -6.259 1.00 89.12 108 GLY A C 1
ATOM 817 O O . GLY A 1 108 ? 19.160 8.022 -5.916 1.00 89.12 108 GLY A O 1
ATOM 818 N N . MET A 1 109 ? 17.252 9.085 -6.462 1.00 89.62 109 MET A N 1
ATOM 819 C CA . MET A 1 109 ? 17.669 10.413 -6.005 1.00 89.62 109 MET A CA 1
ATOM 820 C C . MET A 1 109 ? 17.278 10.582 -4.539 1.00 89.62 109 MET A C 1
ATOM 822 O O . MET A 1 109 ? 16.101 10.500 -4.202 1.00 89.62 109 MET A O 1
ATOM 826 N N . ALA A 1 110 ? 18.259 10.846 -3.678 1.00 78.19 110 ALA A N 1
ATOM 827 C CA . ALA A 1 110 ? 17.972 11.470 -2.394 1.00 78.19 110 ALA A CA 1
ATOM 828 C C . ALA A 1 110 ? 17.518 12.920 -2.657 1.00 78.19 110 ALA A C 1
ATOM 830 O O . ALA A 1 110 ? 18.046 13.541 -3.590 1.00 78.19 110 ALA A O 1
ATOM 831 N N . PRO A 1 111 ? 16.551 13.465 -1.898 1.00 68.75 111 PRO A N 1
ATOM 832 C CA . PRO A 1 111 ? 16.238 14.884 -1.985 1.00 68.75 111 PRO A CA 1
ATOM 833 C C . PRO A 1 111 ? 17.510 15.671 -1.660 1.00 68.75 111 PRO A C 1
ATOM 835 O O . PRO A 1 111 ? 18.137 15.446 -0.625 1.00 68.75 111 PRO A O 1
ATOM 838 N N . ALA A 1 112 ? 17.929 16.545 -2.573 1.00 57.81 112 ALA A N 1
ATOM 839 C CA . ALA A 1 112 ? 18.987 17.496 -2.281 1.00 57.81 112 ALA A CA 1
ATOM 840 C C . ALA A 1 112 ? 18.449 18.437 -1.200 1.00 57.81 112 ALA A C 1
ATOM 842 O O . ALA A 1 112 ? 17.508 19.188 -1.454 1.00 57.81 112 ALA A O 1
ATOM 843 N N . ALA A 1 113 ? 18.996 18.337 0.011 1.00 52.47 113 ALA A N 1
ATOM 844 C CA . ALA A 1 113 ? 18.855 19.391 1.000 1.00 52.47 113 ALA A CA 1
ATOM 845 C C . ALA A 1 113 ? 19.521 20.640 0.405 1.00 52.47 113 ALA A C 1
ATOM 847 O O . AL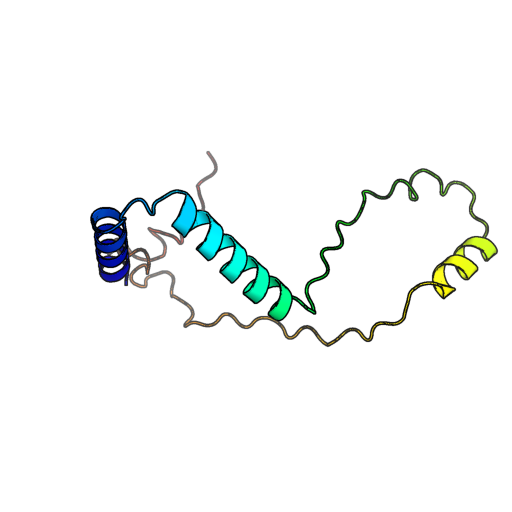A A 1 113 ? 20.718 20.614 0.107 1.00 52.47 113 ALA A O 1
ATOM 848 N N . HIS A 1 114 ? 18.706 21.655 0.133 1.00 42.78 114 HIS A N 1
ATOM 849 C CA . HIS A 1 114 ? 19.148 23.010 -0.176 1.00 42.78 114 HIS A CA 1
ATOM 850 C C . HIS A 1 114 ? 19.272 23.800 1.120 1.00 42.78 114 HIS A C 1
ATOM 852 O O . HIS A 1 114 ? 18.402 23.596 1.998 1.00 42.78 114 HIS A O 1
#

pLDDT: mean 71.99, std 15.31, range [42.78, 94.31]

Sequence (114 aa):
MQARVRNDVTRVLMTVRIQSPEEAQQAEETIEQKQAQNYGNVSYTHADFDEAAASAEGADAESIALALQQVPAGEPQPAQPMRRFGSKIGRNDPCPCGSGKKYKKCCGMAPAAH

Secondary structure (DSSP, 8-state):
-HHHHHHHHHHHHHH-----HHHHHHHHHHHHHHHHHH-SS---------TTTTT-SS--HHHHHHHGGGS--------------S----TTSBPTTSSSSBGGGTTTPPP---